Protein AF-A0A6B0XUT3-F1 (afdb_monomer_lite)

pLDDT: mean 74.49, std 22.52, range [33.88, 97.94]

Structure (mmCIF, N/CA/C/O backbone):
data_AF-A0A6B0XUT3-F1
#
_entry.id   AF-A0A6B0XUT3-F1
#
loop_
_atom_site.group_PDB
_atom_site.id
_atom_site.type_symbol
_atom_site.label_atom_id
_atom_site.label_alt_id
_atom_site.label_comp_id
_atom_site.label_asym_id
_atom_site.label_entity_id
_atom_site.label_seq_id
_atom_site.pdbx_PDB_ins_code
_atom_site.Cartn_x
_atom_site.Cartn_y
_atom_site.Cartn_z
_atom_site.occupancy
_atom_site.B_iso_or_equiv
_atom_site.auth_seq_id
_atom_site.auth_comp_id
_atom_site.auth_asym_id
_atom_site.auth_atom_id
_atom_site.pdbx_PDB_model_num
ATOM 1 N N . MET A 1 1 ? -69.718 25.794 -16.108 1.00 37.94 1 MET A N 1
ATOM 2 C CA . MET A 1 1 ? -69.253 26.736 -17.150 1.00 37.94 1 MET A CA 1
ATOM 3 C C . MET A 1 1 ? -67.733 26.844 -17.099 1.00 37.94 1 MET A C 1
ATOM 5 O O . MET A 1 1 ? -67.198 26.762 -16.007 1.00 37.94 1 MET A O 1
ATOM 9 N N . LYS A 1 2 ? -67.112 26.968 -18.287 1.00 41.25 2 LYS A N 1
ATOM 10 C CA . LYS A 1 2 ? -65.821 27.605 -18.663 1.00 41.25 2 LYS A CA 1
ATOM 11 C C . LYS A 1 2 ? -64.932 28.139 -17.513 1.00 41.25 2 LYS A C 1
ATOM 13 O O . LYS A 1 2 ? -65.447 28.839 -16.659 1.00 41.25 2 LYS A O 1
ATOM 18 N N . GLY A 1 3 ? -63.606 27.990 -17.502 1.00 37.78 3 GLY A N 1
ATOM 19 C CA . GLY A 1 3 ? -62.654 27.507 -18.506 1.00 37.78 3 GLY A CA 1
ATOM 20 C C . GLY A 1 3 ? -61.214 27.958 -18.172 1.00 37.78 3 GLY A C 1
ATOM 21 O O . GLY A 1 3 ? -61.049 28.704 -17.219 1.00 37.78 3 GLY A O 1
ATOM 22 N N . ILE A 1 4 ? -60.250 27.516 -19.006 1.00 38.41 4 ILE A N 1
ATOM 23 C CA . ILE A 1 4 ? -58.997 28.193 -19.448 1.00 38.41 4 ILE A CA 1
ATOM 24 C C . ILE A 1 4 ? -58.000 28.588 -18.326 1.00 38.41 4 ILE A C 1
ATOM 26 O O . ILE A 1 4 ? -58.363 29.300 -17.410 1.00 38.41 4 ILE A O 1
ATOM 30 N N . GLY A 1 5 ? -56.703 28.270 -18.304 1.00 36.00 5 GLY A N 1
ATOM 31 C CA . GLY A 1 5 ? -55.726 27.806 -19.291 1.00 36.00 5 GLY A CA 1
ATOM 32 C C . GLY A 1 5 ? -54.343 28.407 -18.939 1.00 36.00 5 GLY A C 1
ATOM 33 O O . GLY A 1 5 ? -54.290 29.435 -18.275 1.00 36.00 5 GLY A O 1
ATOM 34 N N . ALA A 1 6 ? -53.270 27.779 -19.445 1.00 38.41 6 ALA A N 1
ATOM 35 C CA . ALA A 1 6 ? -51.876 28.261 -19.560 1.00 38.41 6 ALA A CA 1
ATOM 36 C C . ALA A 1 6 ? -51.034 28.353 -18.258 1.00 38.41 6 ALA A C 1
ATOM 38 O O . ALA A 1 6 ? -51.342 29.094 -17.339 1.00 38.41 6 ALA A O 1
ATOM 39 N N . ALA A 1 7 ? -50.037 27.479 -18.070 1.00 43.34 7 ALA A N 1
ATOM 40 C CA . ALA A 1 7 ? -48.678 27.493 -18.647 1.00 43.34 7 ALA A CA 1
ATOM 41 C C . ALA A 1 7 ? -47.681 28.270 -17.765 1.00 43.34 7 ALA A C 1
ATOM 43 O O . ALA A 1 7 ? -47.839 29.461 -17.532 1.00 43.34 7 ALA A O 1
ATOM 44 N N . GLY A 1 8 ? -46.625 27.594 -17.310 1.00 34.53 8 GLY A N 1
ATOM 45 C CA . GLY A 1 8 ? -45.533 28.222 -16.569 1.00 34.53 8 GLY A CA 1
ATOM 46 C C . GLY A 1 8 ? -44.406 27.230 -16.314 1.00 34.53 8 GLY A C 1
ATOM 47 O O . GLY A 1 8 ? -44.582 26.258 -15.588 1.00 34.53 8 GLY A O 1
ATOM 48 N N . MET A 1 9 ? -43.283 27.453 -16.990 1.00 35.41 9 MET A N 1
ATOM 49 C CA . MET A 1 9 ? -42.099 26.602 -17.045 1.00 35.41 9 MET A CA 1
ATOM 50 C C . MET A 1 9 ? -41.482 26.255 -15.687 1.00 35.41 9 MET A C 1
ATOM 52 O O . MET A 1 9 ? -41.450 27.044 -14.747 1.00 35.41 9 MET A O 1
ATOM 56 N N . ARG A 1 10 ? -40.883 25.063 -15.680 1.00 39.97 10 ARG A N 1
ATOM 57 C CA . ARG A 1 10 ? -39.929 24.563 -14.694 1.00 39.97 10 ARG A CA 1
ATOM 58 C C . ARG A 1 10 ? -38.679 25.447 -14.590 1.00 39.97 10 ARG A C 1
ATOM 60 O O . ARG A 1 10 ? -38.077 25.793 -15.601 1.00 39.97 10 ARG A O 1
ATOM 67 N N . ALA A 1 11 ? -38.232 25.635 -13.356 1.00 37.81 11 ALA A N 1
ATOM 68 C CA . ALA A 1 11 ? -36.857 25.888 -12.929 1.00 37.81 11 ALA A CA 1
ATOM 69 C C . ALA A 1 11 ? -36.727 25.247 -11.530 1.00 37.81 11 ALA A C 1
ATOM 71 O O . ALA A 1 11 ? -37.711 25.224 -10.801 1.00 37.81 11 ALA A O 1
ATOM 72 N N . LEU A 1 12 ? -35.621 24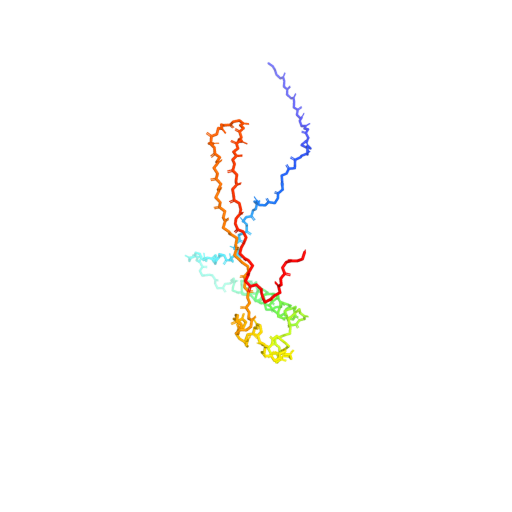.720 -11.016 1.00 40.16 12 LEU A N 1
ATOM 73 C CA . LEU A 1 12 ? -34.327 24.254 -11.510 1.00 40.16 12 LEU A CA 1
ATOM 74 C C . LEU A 1 12 ? -33.643 23.714 -10.231 1.00 40.16 12 LEU A C 1
ATOM 76 O O . LEU A 1 12 ? -33.371 24.521 -9.349 1.00 40.16 12 LEU A O 1
ATOM 80 N N . HIS A 1 13 ? -33.390 22.410 -10.075 1.00 33.88 13 HIS A N 1
ATOM 81 C CA . HIS A 1 13 ? -32.379 21.885 -9.127 1.00 33.88 13 HIS A CA 1
ATOM 82 C C . HIS A 1 13 ? -32.231 20.370 -9.331 1.00 33.88 13 HIS A C 1
ATOM 84 O O . HIS A 1 13 ? -33.177 19.619 -9.140 1.00 33.88 13 HIS A O 1
ATOM 90 N N . ALA A 1 14 ? -31.158 19.940 -9.992 1.00 40.59 14 ALA A N 1
ATOM 91 C CA . ALA A 1 14 ? -29.914 19.490 -9.359 1.00 40.59 14 ALA A CA 1
ATOM 92 C C . ALA A 1 14 ? -29.983 18.000 -8.980 1.00 40.59 14 ALA A C 1
ATOM 94 O O . ALA A 1 14 ? -30.493 17.631 -7.929 1.00 40.59 14 ALA A O 1
ATOM 95 N N . ALA A 1 15 ? -29.439 17.149 -9.849 1.00 35.62 15 ALA A N 1
ATOM 96 C CA . ALA A 1 15 ? -29.041 15.790 -9.506 1.00 35.62 15 ALA A CA 1
ATOM 97 C C . ALA A 1 15 ? -27.781 15.456 -10.312 1.00 35.62 15 ALA A C 1
ATOM 99 O O . ALA A 1 15 ? -27.741 15.668 -11.523 1.00 35.62 15 ALA A O 1
ATOM 100 N N . GLY A 1 16 ? -26.738 15.053 -9.587 1.00 33.97 16 GLY A N 1
ATOM 101 C CA . GLY A 1 16 ? -25.392 14.796 -10.079 1.00 33.97 16 GLY A CA 1
ATOM 102 C C . GLY A 1 16 ? -25.249 13.501 -10.892 1.00 33.97 16 GLY A C 1
ATOM 103 O O . GLY A 1 16 ? -26.225 12.995 -11.446 1.00 33.97 16 GLY A O 1
ATOM 104 N N . PRO A 1 17 ? -24.007 13.003 -11.021 1.00 47.09 17 PRO A N 1
ATOM 105 C CA . PRO A 1 17 ? -23.614 12.035 -12.033 1.00 47.09 17 PRO A CA 1
ATOM 106 C C . PRO A 1 17 ? -24.205 10.662 -11.705 1.00 47.09 17 PRO A C 1
ATOM 108 O O . PRO A 1 17 ? -24.514 10.384 -10.554 1.00 47.09 17 PRO A O 1
ATOM 111 N N . VAL A 1 18 ? -24.277 9.780 -12.703 1.00 39.28 18 VAL A N 1
ATOM 112 C CA . VAL A 1 18 ? -24.853 8.420 -12.632 1.00 39.28 18 VAL A CA 1
ATOM 113 C C . VAL A 1 18 ? -26.358 8.364 -12.929 1.00 39.28 18 VAL A C 1
ATOM 115 O O . VAL A 1 18 ? -27.163 7.977 -12.096 1.00 39.28 18 VAL A O 1
ATOM 118 N N . ALA A 1 19 ? -26.735 8.699 -14.165 1.00 34.97 19 ALA A N 1
ATOM 119 C CA . ALA A 1 19 ? -27.817 8.024 -14.892 1.00 34.97 19 ALA A CA 1
ATOM 120 C C . ALA A 1 19 ? -27.919 8.598 -16.309 1.00 34.97 19 ALA A C 1
ATOM 122 O O . ALA A 1 19 ? -28.639 9.564 -16.524 1.00 34.97 19 ALA A O 1
ATOM 123 N N . LEU A 1 20 ? -27.220 8.004 -17.278 1.00 34.41 20 LEU A N 1
ATOM 124 C CA . LEU A 1 20 ? -27.903 7.442 -18.446 1.00 34.41 20 LEU A CA 1
ATOM 125 C C . LEU A 1 20 ? -26.920 6.616 -19.278 1.00 34.41 20 LEU A C 1
ATOM 127 O O . LEU A 1 20 ? -26.188 7.105 -20.133 1.00 34.41 20 LEU A O 1
ATOM 131 N N . LEU A 1 21 ? -26.949 5.319 -19.003 1.00 45.34 21 LEU A N 1
ATOM 132 C CA . LEU A 1 21 ? -26.718 4.274 -19.982 1.00 45.34 21 LEU A CA 1
ATOM 133 C C . LEU A 1 21 ? -27.593 4.572 -21.222 1.00 45.34 21 LEU A C 1
ATOM 135 O O . LEU A 1 21 ? -28.781 4.270 -21.219 1.00 45.34 21 LEU A O 1
ATOM 139 N N . MET A 1 22 ? -27.032 5.213 -22.248 1.00 39.62 22 MET A N 1
ATOM 140 C CA . MET A 1 22 ? -27.625 5.318 -23.588 1.00 39.62 22 MET A CA 1
ATOM 141 C C . MET A 1 22 ? -26.557 4.893 -24.587 1.00 39.62 22 MET A C 1
ATOM 143 O O . MET A 1 22 ? -25.638 5.634 -24.906 1.00 39.62 22 MET A O 1
ATOM 147 N N . LEU A 1 23 ? -26.490 3.599 -24.842 1.00 40.19 23 LEU A N 1
ATOM 148 C CA . LEU A 1 23 ? -27.212 2.924 -25.916 1.00 40.19 23 LEU A CA 1
ATOM 149 C C . LEU A 1 23 ? -26.225 2.744 -27.062 1.00 40.19 23 LEU A C 1
ATOM 151 O O . LEU A 1 23 ? -25.920 3.655 -27.825 1.00 40.19 23 LEU A O 1
ATOM 155 N N . VAL A 1 24 ? -25.713 1.520 -27.116 1.00 44.38 24 VAL A N 1
ATOM 156 C CA . VAL A 1 24 ? -25.151 0.889 -28.298 1.00 44.38 24 VAL A CA 1
ATOM 157 C C . VAL A 1 24 ? -26.139 1.119 -29.439 1.00 44.38 24 VAL A C 1
ATOM 159 O O . VAL A 1 24 ? -27.087 0.358 -29.603 1.00 44.38 24 VAL A O 1
ATOM 162 N N . LEU A 1 25 ? -25.965 2.189 -30.212 1.00 45.09 25 LEU A N 1
ATOM 163 C CA . LEU A 1 25 ? -26.669 2.323 -31.476 1.00 45.09 25 LEU A CA 1
ATOM 164 C C . LEU A 1 25 ? -25.826 1.616 -32.532 1.00 45.09 25 LEU A C 1
ATOM 166 O O . LEU A 1 25 ? -25.241 2.220 -33.426 1.00 45.09 25 LEU A O 1
ATOM 170 N N . SER A 1 26 ? -25.769 0.289 -32.397 1.00 46.44 26 SER A N 1
ATOM 171 C CA . SER A 1 26 ? -25.720 -0.559 -33.578 1.00 46.44 26 SER A CA 1
ATOM 172 C C . SER A 1 26 ? -26.817 -0.052 -34.515 1.00 46.44 26 SER A C 1
ATOM 174 O O . SER A 1 26 ? -27.962 0.063 -34.064 1.00 46.44 26 SER A O 1
ATOM 176 N N . PRO A 1 27 ? -26.534 0.266 -35.788 1.00 47.50 27 PRO A N 1
ATOM 177 C CA . PRO A 1 27 ? -27.610 0.406 -36.741 1.00 47.50 27 PRO A CA 1
ATOM 178 C C . PRO A 1 27 ? -28.238 -0.981 -36.852 1.00 47.50 27 PRO A C 1
ATOM 180 O O . PRO A 1 27 ? -27.678 -1.903 -37.443 1.00 47.50 27 PRO A O 1
ATOM 183 N N . LEU A 1 28 ? -29.376 -1.132 -36.176 1.00 46.22 28 LEU A N 1
ATOM 184 C CA . LEU A 1 28 ? -30.346 -2.182 -36.399 1.00 46.22 28 LEU A CA 1
ATOM 185 C C . LEU A 1 28 ? -30.497 -2.290 -37.918 1.00 46.22 28 LEU A C 1
ATOM 187 O O . LEU A 1 28 ? -30.978 -1.354 -38.559 1.00 46.22 28 LEU A O 1
ATOM 191 N N . ALA A 1 29 ? -29.995 -3.381 -38.494 1.00 49.69 29 ALA A N 1
ATOM 192 C CA . ALA A 1 29 ? -30.166 -3.666 -39.904 1.00 49.69 29 ALA A CA 1
ATOM 193 C C . ALA A 1 29 ? -31.672 -3.741 -40.158 1.00 49.69 29 ALA A C 1
ATOM 195 O O . ALA A 1 29 ? -32.337 -4.705 -39.779 1.00 49.69 29 ALA A O 1
ATOM 196 N N . VAL A 1 30 ? -32.219 -2.676 -40.737 1.00 44.97 30 VAL A N 1
ATOM 197 C CA . VAL A 1 30 ? -33.585 -2.649 -41.239 1.00 44.97 30 VAL A CA 1
ATOM 198 C C . VAL A 1 30 ? -33.629 -3.692 -42.350 1.00 44.97 30 VAL A C 1
ATOM 200 O O . VAL A 1 30 ? -33.120 -3.458 -43.442 1.00 44.97 30 VAL A O 1
ATOM 203 N N . LEU A 1 31 ? -34.165 -4.875 -42.050 1.00 50.72 31 LEU A N 1
ATOM 204 C CA . LEU A 1 31 ? -34.476 -5.882 -43.059 1.00 50.72 31 LEU A CA 1
ATOM 205 C C . LEU A 1 31 ? -35.591 -5.310 -43.946 1.00 50.72 31 LEU A C 1
ATOM 207 O O . LEU A 1 31 ? -36.694 -5.086 -43.436 1.00 50.72 31 LEU A O 1
ATOM 211 N N . PRO A 1 32 ? -35.363 -5.058 -45.249 1.00 48.78 32 PRO A N 1
ATOM 212 C CA . PRO A 1 32 ? -36.456 -4.691 -46.122 1.00 48.78 32 PRO A CA 1
ATOM 213 C C . PRO A 1 32 ? -37.296 -5.944 -46.381 1.00 48.78 32 PRO A C 1
ATOM 215 O O . PRO A 1 32 ? -36.810 -6.973 -46.849 1.00 48.78 32 PRO A O 1
ATOM 218 N N . SER A 1 33 ? -38.574 -5.840 -46.026 1.00 52.88 33 SER A N 1
ATOM 219 C CA . SER A 1 33 ? -39.620 -6.801 -46.353 1.00 52.88 33 SER A CA 1
ATOM 220 C C . SER A 1 33 ? -39.641 -7.082 -47.863 1.00 52.88 33 SER A C 1
ATOM 222 O O . SER A 1 33 ? -39.617 -6.155 -48.675 1.00 52.88 33 SER A O 1
ATOM 224 N N . LEU A 1 34 ? -39.689 -8.362 -48.240 1.00 56.66 34 LEU A N 1
ATOM 225 C CA . LEU A 1 34 ? -39.834 -8.822 -49.622 1.00 56.66 34 LEU A CA 1
ATOM 226 C C . LEU A 1 34 ? -41.243 -8.493 -50.137 1.00 56.66 34 LEU A C 1
ATOM 228 O O . LEU A 1 34 ? -42.161 -9.298 -50.012 1.00 56.66 34 LEU A O 1
ATOM 232 N N . ALA A 1 35 ? -41.416 -7.326 -50.751 1.00 45.50 35 ALA A N 1
ATOM 233 C CA . ALA A 1 35 ? -42.561 -7.058 -51.613 1.00 45.50 35 ALA A CA 1
ATOM 234 C C . ALA A 1 35 ? -42.182 -6.056 -52.712 1.00 45.50 35 ALA A C 1
ATOM 236 O O . ALA A 1 35 ? -41.925 -4.888 -52.442 1.00 45.50 35 ALA A O 1
ATOM 237 N N . GLY A 1 36 ? -42.189 -6.528 -53.963 1.00 44.09 36 GLY A N 1
ATOM 238 C CA . GLY A 1 36 ? -42.200 -5.680 -55.157 1.00 44.09 36 GLY A CA 1
ATOM 239 C C . GLY A 1 36 ? -40.836 -5.429 -55.801 1.00 44.09 36 GLY A C 1
ATOM 240 O O . GLY A 1 36 ? -40.287 -4.336 -55.706 1.00 44.09 36 GLY A O 1
ATOM 241 N N . PHE A 1 37 ? -40.315 -6.410 -56.544 1.00 48.50 37 PHE A N 1
ATOM 242 C CA . PHE A 1 37 ? -39.267 -6.157 -57.536 1.00 48.50 37 PHE A CA 1
ATOM 243 C C . PHE A 1 37 ? -39.888 -5.427 -58.737 1.00 48.50 37 PHE A C 1
ATOM 245 O O . PHE A 1 37 ? -40.599 -6.028 -59.541 1.00 48.50 37 PHE A O 1
ATOM 252 N N . SER A 1 38 ? -39.640 -4.120 -58.828 1.00 53.25 38 SER A N 1
ATOM 253 C CA . SER A 1 38 ? -39.953 -3.282 -59.988 1.00 53.25 38 SER A CA 1
ATOM 254 C C . SER A 1 38 ? -38.633 -2.868 -60.659 1.00 53.25 38 SER A C 1
ATOM 256 O O . SER A 1 38 ? -37.793 -2.266 -59.984 1.00 53.25 38 SER A O 1
ATOM 258 N N . PRO A 1 39 ? -38.391 -3.159 -61.955 1.00 54.25 39 PRO A N 1
ATOM 259 C CA . PRO A 1 39 ? -37.083 -2.934 -62.582 1.00 54.25 39 PRO A CA 1
ATOM 260 C C . PRO A 1 39 ? -36.793 -1.463 -62.936 1.00 54.25 39 PRO A C 1
ATOM 262 O O . PRO A 1 39 ? -35.727 -1.167 -63.466 1.00 54.25 39 PRO A O 1
ATOM 265 N N . ALA A 1 40 ? -37.692 -0.525 -62.621 1.00 49.84 40 ALA A N 1
ATOM 266 C CA . ALA A 1 40 ? -37.508 0.905 -62.901 1.00 49.84 40 ALA A CA 1
ATOM 267 C C . ALA A 1 40 ? -37.042 1.743 -61.688 1.00 49.84 40 ALA A C 1
ATOM 269 O O . ALA A 1 40 ? -36.876 2.951 -61.817 1.00 49.84 40 ALA A O 1
ATOM 270 N N . GLY A 1 41 ? -36.812 1.130 -60.517 1.00 50.00 41 GLY A N 1
ATOM 271 C CA . GLY A 1 41 ? -36.383 1.829 -59.289 1.00 50.00 41 GLY A CA 1
ATOM 272 C C . GLY A 1 41 ? -34.917 1.619 -58.880 1.00 50.00 41 GLY A C 1
ATOM 273 O O . GLY A 1 41 ? -34.495 2.105 -57.834 1.00 50.00 41 GLY A O 1
ATOM 274 N N . GLY A 1 42 ? -34.140 0.869 -59.670 1.00 52.31 42 GLY A N 1
ATOM 275 C CA . GLY A 1 42 ? -32.827 0.359 -59.254 1.00 52.31 42 GLY A CA 1
ATOM 276 C C . GLY A 1 42 ? -31.717 1.406 -59.160 1.00 52.31 42 GLY A C 1
ATOM 277 O O . GLY A 1 42 ? -30.829 1.260 -58.332 1.00 52.31 42 GLY A O 1
ATOM 278 N N . LEU A 1 43 ? -31.770 2.470 -59.963 1.00 55.66 43 LEU A N 1
ATOM 279 C CA . LEU A 1 43 ? -30.720 3.494 -59.982 1.00 55.66 43 LEU A CA 1
ATOM 280 C C . LEU A 1 43 ? -30.766 4.380 -58.733 1.00 55.66 43 LEU A C 1
ATOM 282 O O . LEU A 1 43 ? -29.765 4.464 -58.037 1.00 55.66 43 LEU A O 1
ATOM 286 N N . ALA A 1 44 ? -31.934 4.920 -58.374 1.00 58.28 44 ALA A N 1
ATOM 287 C CA . ALA A 1 44 ? -32.072 5.794 -57.204 1.00 58.28 44 ALA A CA 1
ATOM 288 C C . ALA A 1 44 ? -31.826 5.059 -55.869 1.00 58.28 44 ALA A C 1
ATOM 290 O O . ALA A 1 44 ? -31.225 5.609 -54.950 1.00 58.28 44 ALA A O 1
ATOM 291 N N . ALA A 1 45 ? -32.250 3.792 -55.761 1.00 58.69 45 ALA A N 1
ATOM 292 C CA . ALA A 1 45 ? -32.003 2.982 -54.566 1.00 58.69 45 ALA A CA 1
ATOM 293 C C . ALA A 1 45 ? -30.526 2.566 -54.432 1.00 58.69 45 ALA A C 1
ATOM 295 O O . ALA A 1 45 ? -29.998 2.528 -53.321 1.00 58.69 45 ALA A O 1
ATOM 296 N N . GLN A 1 46 ? -29.847 2.278 -55.550 1.00 61.44 46 GLN A N 1
ATOM 297 C CA . GLN A 1 46 ? -28.414 1.980 -55.533 1.00 61.44 46 GLN A CA 1
ATOM 298 C C . GLN A 1 46 ? -27.550 3.226 -55.342 1.00 61.44 46 GLN A C 1
ATOM 300 O O . GLN A 1 46 ? -26.482 3.124 -54.749 1.00 61.44 46 GLN A O 1
ATOM 305 N N . GLU A 1 47 ? -28.001 4.387 -55.801 1.00 70.12 47 GLU A N 1
ATOM 306 C CA . GLU A 1 47 ? -27.325 5.670 -55.611 1.00 70.12 47 GLU A CA 1
ATOM 307 C C . GLU A 1 47 ? -27.324 6.078 -54.134 1.00 70.12 47 GLU A C 1
ATOM 309 O O . GLU A 1 47 ? -26.255 6.303 -53.575 1.00 70.12 47 GLU A O 1
ATOM 314 N N . GLY A 1 48 ? -28.466 5.979 -53.441 1.00 69.56 48 GLY A N 1
ATOM 315 C CA . GLY A 1 48 ? -28.518 6.209 -51.990 1.00 69.56 48 GLY A CA 1
ATOM 316 C C . GLY A 1 48 ? -27.664 5.224 -51.176 1.00 69.56 48 GLY A C 1
ATOM 317 O O . GLY A 1 48 ? -27.076 5.593 -50.161 1.00 69.56 48 GLY A O 1
ATOM 318 N N . GLN A 1 49 ? -27.533 3.971 -51.628 1.00 72.31 49 GLN A N 1
ATOM 319 C CA . GLN A 1 49 ? -26.626 2.994 -51.007 1.00 72.31 49 GLN A CA 1
ATOM 320 C C . GLN A 1 49 ? -25.144 3.281 -51.298 1.00 72.31 49 GLN A C 1
ATOM 322 O O . GLN A 1 49 ? -24.296 2.982 -50.455 1.00 72.31 49 GLN A O 1
ATOM 327 N N . ARG A 1 50 ? -24.814 3.854 -52.463 1.00 75.00 50 ARG A N 1
ATOM 328 C CA . ARG A 1 50 ? -23.448 4.279 -52.810 1.00 75.00 50 ARG A CA 1
ATOM 329 C C . ARG A 1 50 ? -23.029 5.493 -51.998 1.00 75.00 50 ARG A C 1
ATOM 331 O O . ARG A 1 50 ? -21.979 5.443 -51.373 1.00 75.00 50 ARG A O 1
ATOM 338 N N . GLU A 1 51 ? -23.883 6.505 -51.904 1.00 81.38 51 GLU A N 1
ATOM 339 C CA . GLU A 1 51 ? -23.641 7.684 -51.068 1.00 81.38 51 GLU A CA 1
ATOM 340 C C . GLU A 1 51 ? -23.501 7.306 -49.587 1.00 81.38 51 GLU A C 1
ATOM 342 O O . GLU A 1 51 ? -22.581 7.757 -48.903 1.00 81.38 51 GLU A O 1
ATOM 347 N N . ALA A 1 52 ? -24.355 6.409 -49.080 1.00 82.62 52 ALA A N 1
ATOM 348 C CA . ALA A 1 52 ? -24.240 5.895 -47.714 1.00 82.62 52 ALA A CA 1
ATOM 349 C C . ALA A 1 52 ? -22.921 5.135 -47.478 1.00 82.62 52 ALA A C 1
ATOM 351 O O . ALA A 1 52 ? -22.339 5.209 -46.395 1.00 82.62 52 ALA A O 1
ATOM 352 N N . ARG A 1 53 ? -22.422 4.414 -48.487 1.00 86.12 53 ARG A N 1
ATOM 353 C CA . ARG A 1 53 ? -21.141 3.708 -48.408 1.00 86.12 53 ARG A CA 1
ATOM 354 C C . ARG A 1 53 ? -19.955 4.668 -48.460 1.00 86.12 53 ARG A C 1
ATOM 356 O O . ARG A 1 53 ? -19.046 4.532 -47.652 1.00 86.12 53 ARG A O 1
ATOM 363 N N . GLU A 1 54 ? -19.977 5.643 -49.359 1.00 89.69 54 GLU A N 1
ATOM 364 C CA . GLU A 1 54 ? -18.923 6.654 -49.495 1.00 89.69 54 GLU A CA 1
ATOM 365 C C . GLU A 1 54 ? -18.822 7.531 -48.243 1.00 89.69 54 GLU A C 1
ATOM 367 O O . GLU A 1 54 ? -17.728 7.789 -47.744 1.00 89.69 54 GLU A O 1
ATOM 372 N N . THR A 1 55 ? -19.961 7.928 -47.674 1.00 87.38 55 THR A N 1
ATOM 373 C CA . THR A 1 55 ? -19.999 8.671 -46.407 1.00 87.38 55 THR A CA 1
ATOM 374 C C . THR A 1 55 ? -19.504 7.831 -45.229 1.00 87.38 55 THR A C 1
ATOM 376 O O . THR A 1 55 ? -18.770 8.350 -44.387 1.00 87.38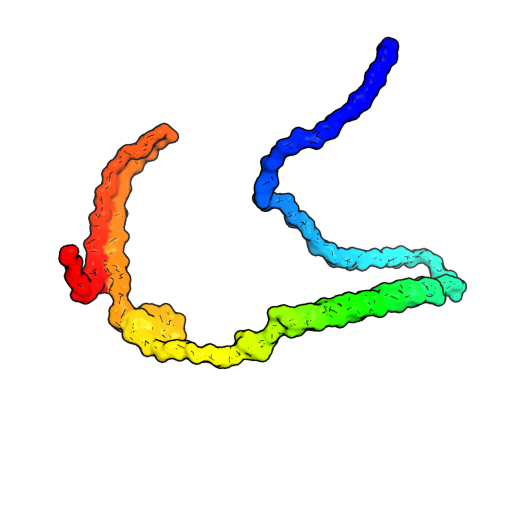 55 THR A O 1
ATOM 379 N N . ALA A 1 56 ? -19.826 6.534 -45.179 1.00 89.62 56 ALA A N 1
ATOM 380 C CA . ALA A 1 56 ? -19.294 5.620 -44.168 1.00 89.62 56 ALA A CA 1
ATOM 381 C C . ALA A 1 56 ? -17.775 5.406 -44.310 1.00 89.62 56 ALA A C 1
ATOM 383 O O . ALA A 1 56 ? -17.060 5.424 -43.309 1.00 89.62 56 ALA A O 1
ATOM 384 N N . GLU A 1 57 ? -17.268 5.253 -45.535 1.00 94.38 57 GLU A N 1
ATOM 385 C CA . GLU A 1 57 ? -15.834 5.116 -45.817 1.00 94.38 57 GLU A CA 1
ATOM 386 C C . GLU A 1 57 ? -15.069 6.410 -45.481 1.00 94.38 57 GLU A C 1
ATOM 388 O O . GLU A 1 57 ? -14.004 6.355 -44.864 1.00 94.38 57 GLU A O 1
ATOM 393 N N . ALA A 1 58 ? -15.638 7.582 -45.785 1.00 91.62 58 ALA A N 1
ATOM 394 C CA . ALA A 1 58 ? -15.072 8.879 -45.414 1.00 91.62 58 ALA A CA 1
ATOM 395 C C . ALA A 1 58 ? -15.056 9.099 -43.891 1.00 91.62 58 ALA A C 1
ATOM 397 O O . ALA A 1 58 ? -14.064 9.587 -43.343 1.00 91.62 58 ALA A O 1
ATOM 398 N N . ALA A 1 59 ? -16.126 8.706 -43.192 1.00 92.06 59 ALA A N 1
ATOM 399 C CA . ALA A 1 59 ? -16.188 8.762 -41.734 1.00 92.06 59 ALA A CA 1
ATOM 400 C C . ALA A 1 59 ? -15.171 7.810 -41.080 1.00 92.06 59 ALA A C 1
ATOM 402 O O . ALA A 1 59 ? -14.524 8.183 -40.100 1.00 92.06 59 ALA A O 1
ATOM 403 N N . GLU A 1 60 ? -14.980 6.611 -41.635 1.00 92.75 60 GLU A N 1
ATOM 404 C CA . GLU A 1 60 ? -13.991 5.644 -41.149 1.00 92.75 60 GLU A CA 1
ATOM 405 C C . GLU A 1 60 ? -12.551 6.104 -41.414 1.00 92.75 60 GLU A C 1
ATOM 407 O O . GLU A 1 60 ? -11.684 5.949 -40.551 1.00 92.75 60 GLU A O 1
ATOM 412 N N . LEU A 1 61 ? -12.282 6.732 -42.562 1.00 90.94 61 LEU A N 1
ATOM 413 C CA . LEU A 1 61 ? -10.980 7.336 -42.844 1.00 90.94 61 LEU A CA 1
ATOM 414 C C . LEU A 1 61 ? -10.680 8.477 -41.864 1.00 90.94 61 LEU A C 1
ATOM 416 O O . LEU A 1 61 ? -9.616 8.489 -41.247 1.00 90.94 61 LEU A O 1
ATOM 420 N N . ALA A 1 62 ? -11.646 9.375 -41.639 1.00 90.81 62 ALA A N 1
ATOM 421 C CA . ALA A 1 62 ? -11.521 10.452 -40.660 1.00 90.81 62 ALA A CA 1
ATOM 422 C C . ALA A 1 62 ? -11.306 9.911 -39.234 1.00 90.81 62 ALA A C 1
ATOM 424 O O . ALA A 1 62 ? -10.475 10.432 -38.484 1.00 90.81 62 ALA A O 1
ATOM 425 N N . ARG A 1 63 ? -11.998 8.823 -38.867 1.00 89.19 63 ARG A N 1
ATOM 426 C CA . ARG A 1 63 ? -11.793 8.110 -37.599 1.00 89.19 63 ARG A CA 1
ATOM 427 C C . ARG A 1 63 ? -10.376 7.540 -37.511 1.00 89.19 63 ARG A C 1
ATOM 429 O O . ARG A 1 63 ? -9.688 7.813 -36.530 1.00 89.19 63 ARG A O 1
ATOM 436 N N . ARG A 1 64 ? -9.896 6.807 -38.518 1.00 87.38 64 ARG A N 1
ATOM 437 C CA . ARG A 1 64 ? -8.524 6.264 -38.554 1.00 87.38 64 ARG A CA 1
ATOM 438 C C . ARG A 1 64 ? -7.456 7.350 -38.460 1.00 87.38 64 ARG A C 1
ATOM 440 O O . ARG A 1 64 ? -6.488 7.178 -37.720 1.00 87.38 64 ARG A O 1
ATOM 447 N N . AS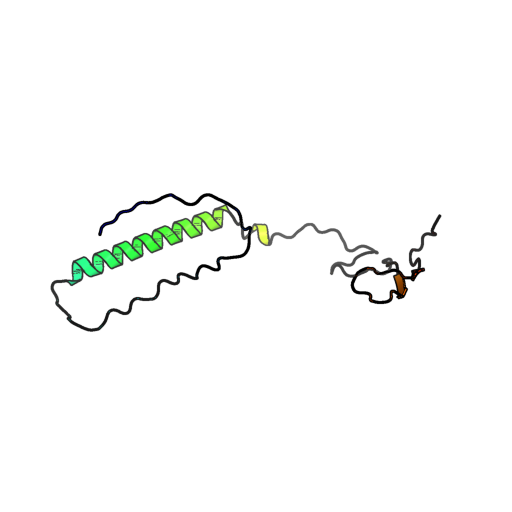P A 1 65 ? -7.644 8.463 -39.156 1.00 90.75 65 ASP A N 1
ATOM 448 C CA . ASP A 1 65 ? -6.719 9.596 -39.118 1.00 90.75 65 ASP A CA 1
ATOM 449 C C . ASP A 1 65 ? -6.710 10.274 -37.745 1.00 90.75 65 ASP A C 1
ATOM 451 O O . ASP A 1 65 ? -5.647 10.640 -37.238 1.00 90.75 65 ASP A O 1
ATOM 455 N N . SER A 1 66 ? -7.872 10.386 -37.092 1.00 89.62 66 SER A N 1
ATOM 456 C CA . SER A 1 66 ? -7.952 10.880 -35.714 1.00 89.62 66 SER A CA 1
ATOM 457 C C . SER A 1 66 ? -7.255 9.946 -34.719 1.00 89.62 66 SER A C 1
ATOM 459 O O . SER A 1 66 ? -6.511 10.419 -33.863 1.00 89.62 66 SER A O 1
ATOM 461 N N . LEU A 1 67 ? -7.412 8.626 -34.873 1.00 87.56 67 LEU A N 1
ATOM 462 C CA . LEU A 1 67 ? -6.769 7.633 -34.011 1.00 87.56 67 LEU A CA 1
ATOM 463 C C . LEU A 1 67 ? -5.245 7.691 -34.131 1.00 87.56 67 LEU A C 1
ATOM 465 O O . LEU A 1 67 ? -4.560 7.722 -33.114 1.00 87.56 67 LEU A O 1
ATOM 469 N N . ARG A 1 68 ? -4.718 7.794 -35.357 1.00 84.56 68 ARG A N 1
ATOM 470 C CA . ARG A 1 68 ? -3.275 7.948 -35.605 1.00 84.56 68 ARG A CA 1
ATOM 471 C C . ARG A 1 68 ? -2.692 9.235 -35.025 1.00 84.56 68 ARG A C 1
ATOM 473 O O . ARG A 1 68 ? -1.509 9.278 -34.721 1.00 84.56 68 ARG A O 1
ATOM 480 N N . ARG A 1 69 ? -3.500 10.291 -34.902 1.00 83.75 69 ARG A N 1
ATOM 481 C CA . ARG A 1 69 ? -3.070 11.570 -34.322 1.00 83.75 69 ARG A CA 1
ATOM 482 C C . ARG A 1 69 ? -3.001 11.526 -32.794 1.00 83.75 69 ARG A C 1
ATOM 484 O O . ARG A 1 69 ? -2.210 12.256 -32.211 1.00 83.75 69 ARG A O 1
ATOM 491 N N . ILE A 1 70 ? -3.863 10.734 -32.159 1.00 87.88 70 ILE A N 1
ATOM 492 C CA . ILE A 1 70 ? -4.033 10.714 -30.698 1.00 87.88 70 ILE A CA 1
ATOM 493 C C . ILE A 1 70 ? -3.195 9.607 -30.046 1.00 87.88 70 ILE A C 1
ATOM 495 O O . ILE A 1 70 ? -2.778 9.755 -28.901 1.00 87.88 70 ILE A O 1
ATOM 499 N N . PHE A 1 71 ? -2.942 8.509 -30.756 1.00 87.00 71 PHE A N 1
ATOM 500 C CA . PHE A 1 71 ? -2.217 7.355 -30.240 1.00 87.00 71 PHE A CA 1
ATOM 501 C C . PHE A 1 71 ? -1.082 6.973 -31.189 1.00 87.00 71 PHE A C 1
ATOM 503 O O . PHE A 1 71 ? -1.327 6.738 -32.372 1.00 87.00 71 PHE A O 1
ATOM 510 N N . ASP A 1 72 ? 0.137 6.885 -30.652 1.00 88.00 72 ASP A N 1
ATOM 511 C CA . ASP A 1 72 ? 1.304 6.330 -31.336 1.00 88.00 72 ASP A CA 1
ATOM 512 C C . ASP A 1 72 ? 1.506 4.865 -30.903 1.00 88.00 72 ASP A C 1
ATOM 514 O O . ASP A 1 72 ? 1.984 4.613 -29.793 1.00 88.00 72 ASP A O 1
ATOM 518 N N . PRO A 1 73 ? 1.142 3.879 -31.747 1.00 83.81 73 PRO A N 1
ATOM 519 C CA . PRO A 1 73 ? 1.314 2.473 -31.412 1.00 83.81 73 PRO A CA 1
ATOM 520 C C . PRO A 1 73 ? 2.779 2.057 -31.312 1.00 83.81 73 PRO A C 1
ATOM 522 O O . PRO A 1 73 ? 3.057 1.090 -30.618 1.00 83.81 73 PRO A O 1
ATOM 525 N N . ALA A 1 74 ? 3.697 2.732 -32.015 1.00 86.62 74 ALA A N 1
ATOM 526 C CA . ALA A 1 74 ? 5.114 2.386 -31.967 1.00 86.62 74 ALA A CA 1
ATOM 527 C C . ALA A 1 74 ? 5.700 2.796 -30.611 1.00 86.62 74 ALA A C 1
ATOM 529 O O . ALA A 1 74 ? 6.214 1.946 -29.889 1.00 86.62 74 ALA A O 1
ATOM 530 N N . GLY A 1 75 ? 5.484 4.053 -30.207 1.00 88.06 75 GLY A N 1
ATOM 531 C CA . GLY A 1 75 ? 5.893 4.572 -28.900 1.00 88.06 75 GLY A CA 1
ATOM 532 C C . GLY A 1 75 ? 5.295 3.825 -27.702 1.00 88.06 75 GLY A C 1
ATOM 533 O O . GLY A 1 75 ? 5.935 3.729 -26.660 1.00 88.06 75 GLY A O 1
ATOM 534 N N . ALA A 1 76 ? 4.096 3.249 -27.838 1.00 87.69 76 ALA A N 1
ATOM 535 C CA . ALA A 1 76 ? 3.444 2.496 -26.762 1.00 87.69 76 ALA A CA 1
ATOM 536 C C . ALA A 1 76 ? 4.184 1.206 -26.353 1.00 87.69 76 ALA A C 1
ATOM 538 O O . ALA A 1 76 ? 3.949 0.698 -25.256 1.00 87.69 76 ALA A O 1
ATOM 539 N N . PHE A 1 77 ? 5.049 0.677 -27.224 1.00 88.56 77 PHE A N 1
ATOM 540 C CA . PHE A 1 77 ? 5.820 -0.547 -26.983 1.00 88.56 77 PHE A CA 1
ATOM 541 C C . PHE A 1 77 ? 7.337 -0.330 -27.060 1.00 88.56 77 PHE A C 1
ATOM 543 O O . PHE A 1 77 ? 8.085 -1.308 -27.063 1.00 88.56 77 PHE A O 1
ATOM 550 N N . GLU A 1 78 ? 7.801 0.922 -27.120 1.00 91.94 78 GLU A N 1
ATOM 551 C CA . GLU A 1 78 ? 9.227 1.226 -27.006 1.00 91.94 78 GLU A CA 1
ATOM 552 C C . GLU A 1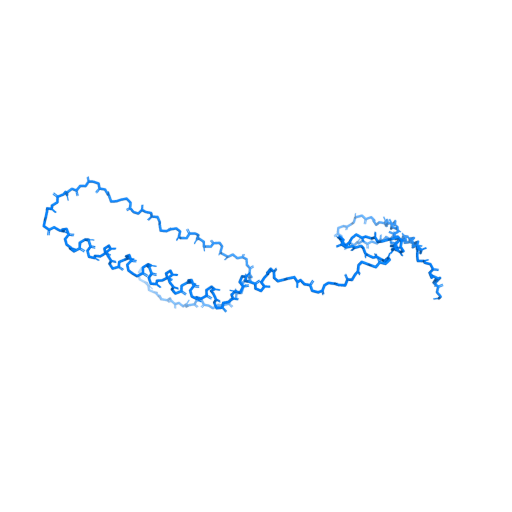 78 ? 9.755 0.743 -25.642 1.00 91.94 78 GLU A C 1
ATOM 554 O O . GLU A 1 78 ? 9.077 0.928 -24.621 1.00 91.94 78 GLU A O 1
ATOM 559 N N . PRO A 1 79 ? 10.941 0.106 -25.590 1.00 89.25 79 PRO A N 1
ATOM 560 C CA . PRO A 1 79 ? 11.538 -0.314 -24.332 1.00 89.25 79 PRO A CA 1
ATOM 561 C C . PRO A 1 79 ? 11.676 0.865 -23.368 1.00 89.25 79 PRO A C 1
ATOM 563 O O . PRO A 1 79 ? 12.261 1.897 -23.697 1.00 89.25 79 PRO A O 1
ATOM 566 N N . LEU A 1 80 ? 11.142 0.697 -22.162 1.00 87.56 80 LEU A N 1
ATOM 567 C CA . LEU A 1 80 ? 11.304 1.672 -21.094 1.00 87.56 80 LEU A CA 1
ATOM 568 C C . LEU A 1 80 ? 12.679 1.486 -20.447 1.00 87.56 80 LEU A C 1
ATOM 570 O O . LEU A 1 80 ? 13.069 0.361 -20.133 1.00 87.56 80 LEU A O 1
ATOM 574 N N . ASP A 1 81 ? 13.385 2.592 -20.215 1.00 90.25 81 ASP A N 1
ATOM 575 C CA . ASP A 1 81 ? 14.583 2.615 -19.375 1.00 90.25 81 ASP A CA 1
ATOM 576 C C . ASP A 1 81 ? 14.148 2.518 -17.907 1.00 90.25 81 ASP A C 1
ATOM 578 O O . ASP A 1 81 ? 13.811 3.512 -17.257 1.00 90.25 81 ASP A O 1
ATOM 582 N N . LEU A 1 82 ? 14.004 1.282 -17.433 1.00 87.06 82 LEU A N 1
ATOM 583 C CA . LEU A 1 82 ? 13.577 0.978 -16.073 1.00 87.06 82 LEU A CA 1
ATOM 584 C C . LEU A 1 82 ? 14.801 0.822 -15.165 1.00 87.06 82 LEU A C 1
ATOM 586 O O . LEU A 1 82 ? 15.813 0.270 -15.598 1.00 87.06 82 LEU A O 1
ATOM 590 N N . PRO A 1 83 ? 14.711 1.255 -13.894 1.00 83.94 83 PRO A N 1
ATOM 591 C CA . PRO A 1 83 ? 15.788 1.041 -12.939 1.00 83.94 83 PRO A CA 1
ATOM 592 C C . PRO A 1 83 ? 16.067 -0.453 -12.759 1.00 83.94 83 PRO A C 1
ATOM 594 O O . PRO A 1 83 ? 15.158 -1.285 -12.835 1.00 83.94 83 PRO A O 1
ATOM 597 N N . GLU A 1 84 ? 17.326 -0.783 -12.470 1.00 88.69 84 GLU A N 1
ATOM 598 C CA . GLU A 1 84 ? 17.687 -2.146 -12.099 1.00 88.69 84 GLU A CA 1
ATOM 599 C C . GLU A 1 84 ? 16.949 -2.577 -10.817 1.00 88.69 84 GLU A C 1
ATOM 601 O O . GLU A 1 84 ? 16.668 -1.746 -9.944 1.00 88.69 84 GLU A O 1
ATOM 606 N N . PRO A 1 85 ? 16.639 -3.877 -10.679 1.00 89.31 85 PRO A N 1
ATOM 607 C CA . PRO A 1 85 ? 16.111 -4.436 -9.442 1.00 89.31 85 PRO A CA 1
ATOM 608 C C . PRO A 1 85 ? 17.002 -4.085 -8.249 1.00 89.31 85 PRO A C 1
ATOM 610 O O . PRO A 1 85 ? 18.220 -4.249 -8.306 1.00 89.31 85 PRO A O 1
ATOM 613 N N . GLY A 1 86 ? 16.393 -3.626 -7.159 1.00 87.81 86 GLY A N 1
ATOM 614 C CA . GLY A 1 86 ? 17.094 -3.264 -5.931 1.00 87.81 86 GLY A CA 1
ATOM 615 C C . GLY A 1 86 ? 16.887 -4.282 -4.810 1.00 87.81 86 GLY A C 1
ATOM 616 O O . GLY A 1 86 ? 16.076 -5.199 -4.906 1.00 87.81 86 GLY A O 1
ATOM 617 N N . GLU A 1 87 ? 17.564 -4.070 -3.683 1.00 90.81 87 GLU A N 1
ATOM 618 C CA . GLU A 1 87 ? 17.434 -4.919 -2.484 1.00 90.81 87 GLU A CA 1
ATOM 619 C C . GLU A 1 87 ? 16.029 -4.883 -1.849 1.00 90.81 87 GLU A C 1
ATOM 621 O O . GLU A 1 87 ? 15.619 -5.823 -1.167 1.00 90.81 87 GLU A O 1
ATOM 626 N N . PHE A 1 88 ? 15.269 -3.813 -2.101 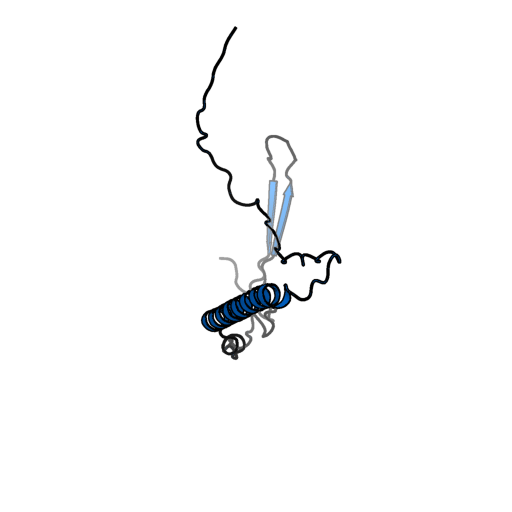1.00 90.06 88 PHE A N 1
ATOM 627 C CA . PHE A 1 88 ? 13.915 -3.620 -1.577 1.00 90.06 88 PHE A CA 1
ATOM 628 C C . PHE A 1 88 ? 12.811 -4.063 -2.550 1.00 90.06 88 PHE A C 1
ATOM 630 O O . PHE A 1 88 ? 11.701 -4.360 -2.106 1.00 90.06 88 PHE A O 1
ATOM 637 N N . ARG A 1 89 ? 13.075 -4.096 -3.864 1.00 90.69 89 ARG A N 1
ATOM 638 C CA . ARG A 1 89 ? 12.110 -4.510 -4.898 1.00 90.69 89 ARG A CA 1
ATOM 639 C C . ARG A 1 89 ? 12.805 -5.169 -6.080 1.00 90.69 89 ARG A C 1
ATOM 641 O O . ARG A 1 89 ? 13.734 -4.592 -6.639 1.00 90.69 89 ARG A O 1
ATOM 648 N N . ASP A 1 90 ? 12.291 -6.320 -6.496 1.00 90.31 90 ASP A N 1
ATOM 649 C CA . ASP A 1 90 ? 12.814 -7.055 -7.646 1.00 90.31 90 ASP A CA 1
ATOM 650 C C . ASP A 1 90 ? 12.286 -6.530 -9.004 1.00 90.31 90 ASP A C 1
ATOM 652 O O . ASP A 1 90 ? 11.457 -5.618 -9.067 1.00 90.31 90 ASP A O 1
ATOM 656 N N . ALA A 1 91 ? 12.747 -7.137 -10.108 1.00 88.19 91 ALA A N 1
ATOM 657 C CA . ALA A 1 91 ? 12.319 -6.804 -11.475 1.00 88.19 91 ALA A CA 1
ATOM 658 C C . ALA A 1 91 ? 10.813 -7.009 -11.717 1.00 88.19 91 ALA A C 1
ATOM 660 O O . ALA A 1 91 ? 10.241 -6.399 -12.618 1.00 88.19 91 ALA A O 1
ATOM 661 N N . ALA A 1 92 ? 10.178 -7.892 -10.942 1.00 89.06 92 ALA A N 1
ATOM 662 C CA . ALA A 1 92 ? 8.751 -8.187 -11.008 1.00 89.06 92 ALA A CA 1
ATOM 663 C C . ALA A 1 92 ? 7.923 -7.266 -10.089 1.00 89.06 92 ALA A C 1
ATOM 665 O O . ALA A 1 92 ? 6.694 -7.348 -10.070 1.00 89.06 92 ALA A O 1
ATOM 666 N N . GLY A 1 93 ? 8.580 -6.380 -9.333 1.00 87.69 93 GLY A N 1
ATOM 667 C CA . GLY A 1 93 ? 7.964 -5.490 -8.358 1.00 87.69 93 GLY A CA 1
ATOM 668 C C . GLY A 1 93 ? 7.631 -6.157 -7.022 1.00 87.69 93 GLY A C 1
ATOM 669 O O . GLY A 1 93 ? 6.979 -5.518 -6.186 1.00 87.69 93 GLY A O 1
ATOM 670 N N . ALA A 1 94 ? 8.062 -7.398 -6.795 1.00 92.12 94 ALA A N 1
ATOM 671 C CA . ALA A 1 94 ? 7.889 -8.091 -5.529 1.00 92.12 94 ALA A CA 1
ATOM 672 C C . ALA A 1 94 ? 8.856 -7.543 -4.458 1.00 92.12 94 ALA A C 1
ATOM 674 O O . ALA A 1 94 ? 9.913 -7.000 -4.790 1.00 92.12 94 ALA A O 1
ATOM 675 N N . PRO A 1 95 ? 8.497 -7.656 -3.167 1.00 92.88 95 PRO A N 1
ATOM 676 C CA . PRO A 1 95 ? 9.407 -7.417 -2.050 1.00 92.88 95 PRO A CA 1
ATOM 677 C C . PRO A 1 95 ? 10.760 -8.127 -2.200 1.00 92.88 95 PRO A C 1
ATOM 679 O O . PRO A 1 95 ? 10.793 -9.344 -2.371 1.00 92.88 95 PRO A O 1
ATOM 682 N N . GLY A 1 96 ? 11.856 -7.372 -2.107 1.00 91.12 96 GLY A N 1
ATOM 683 C CA . GLY A 1 96 ? 13.217 -7.919 -2.059 1.00 91.12 96 GLY A CA 1
ATOM 684 C C . GLY A 1 96 ? 13.627 -8.397 -0.658 1.00 91.12 96 GLY A C 1
ATOM 685 O O . GLY A 1 96 ? 12.870 -8.263 0.300 1.00 91.12 96 GLY A O 1
ATOM 686 N N . GLU A 1 97 ? 14.836 -8.945 -0.515 1.00 88.69 97 GLU A N 1
ATOM 687 C CA . GLU A 1 97 ? 15.318 -9.506 0.763 1.00 88.69 97 GLU A CA 1
ATOM 688 C C . GLU A 1 97 ? 15.427 -8.468 1.889 1.00 88.69 97 GLU A C 1
ATOM 690 O O . GLU A 1 97 ? 15.146 -8.781 3.045 1.00 88.69 97 GLU A O 1
ATOM 695 N N . ALA A 1 98 ? 15.798 -7.227 1.562 1.00 92.19 98 ALA A N 1
ATOM 696 C CA . ALA A 1 98 ? 15.895 -6.137 2.534 1.00 92.19 98 ALA A CA 1
ATOM 697 C C . ALA A 1 98 ? 14.540 -5.456 2.799 1.00 92.19 98 ALA A C 1
ATOM 699 O O . ALA A 1 98 ? 14.445 -4.516 3.592 1.00 92.19 98 ALA A O 1
ATOM 700 N N . TYR A 1 99 ? 13.475 -5.897 2.126 1.00 93.00 99 TYR A N 1
ATOM 701 C CA . TYR A 1 99 ? 12.153 -5.318 2.285 1.00 93.00 99 TYR A CA 1
ATOM 702 C C . TYR A 1 99 ? 11.530 -5.714 3.626 1.00 93.00 99 TYR A C 1
ATOM 704 O O . TYR A 1 99 ? 11.308 -6.889 3.915 1.00 93.00 99 TYR A O 1
ATOM 712 N N . TRP A 1 100 ? 11.162 -4.713 4.421 1.00 93.88 100 TRP A N 1
ATOM 713 C CA . TRP A 1 100 ? 10.415 -4.886 5.663 1.00 93.88 100 TRP A CA 1
ATOM 714 C C . TRP A 1 100 ? 9.048 -4.203 5.570 1.00 93.88 100 TRP A C 1
ATOM 716 O O . TRP A 1 100 ? 8.863 -3.202 4.879 1.00 93.88 100 TRP A O 1
ATOM 726 N N . GLN A 1 101 ? 8.068 -4.744 6.292 1.00 94.00 101 GLN A N 1
ATOM 727 C CA . GLN A 1 101 ? 6.736 -4.154 6.438 1.00 94.00 101 GLN A CA 1
ATOM 728 C C . GLN A 1 101 ? 6.399 -4.066 7.912 1.00 94.00 101 GLN A C 1
ATOM 730 O O . GLN A 1 101 ? 6.601 -5.036 8.640 1.00 94.00 101 GLN A O 1
ATOM 735 N N . GLN A 1 102 ? 5.849 -2.941 8.354 1.00 96.00 102 GLN A N 1
ATOM 736 C CA . GLN A 1 102 ? 5.352 -2.838 9.723 1.00 96.00 102 GLN A CA 1
ATOM 737 C C . GLN A 1 102 ? 4.110 -3.693 9.907 1.00 96.00 102 GLN A C 1
ATOM 739 O O . GLN A 1 102 ? 3.307 -3.844 8.986 1.00 96.00 102 GLN A O 1
ATOM 744 N N . ARG A 1 103 ? 3.940 -4.232 11.113 1.00 97.00 103 ARG A N 1
ATOM 745 C CA . ARG A 1 103 ? 2.702 -4.914 11.489 1.00 97.00 103 ARG A CA 1
ATOM 746 C C . ARG A 1 103 ? 1.996 -4.114 12.565 1.00 97.00 103 ARG A C 1
ATOM 748 O O . ARG A 1 103 ? 2.607 -3.740 13.565 1.00 97.00 103 ARG A O 1
ATOM 755 N N . VAL A 1 104 ? 0.704 -3.890 12.357 1.00 97.50 104 VAL A N 1
ATOM 756 C CA . VAL A 1 104 ? -0.163 -3.261 13.346 1.00 97.50 104 VAL A CA 1
ATOM 757 C C . VAL A 1 104 ? -1.335 -4.181 13.614 1.00 97.50 104 VAL A C 1
ATOM 759 O O . VAL A 1 104 ? -2.119 -4.487 12.719 1.00 97.50 104 VAL A O 1
ATOM 762 N N . ASP A 1 105 ? -1.418 -4.629 14.857 1.00 97.88 105 ASP A N 1
ATOM 763 C CA . ASP A 1 105 ? -2.472 -5.502 15.336 1.00 97.88 105 ASP A CA 1
ATOM 764 C C . ASP A 1 105 ? -3.478 -4.663 16.130 1.00 97.88 105 ASP A C 1
ATOM 766 O O . ASP A 1 105 ? -3.120 -3.956 17.078 1.00 97.88 105 ASP A O 1
ATOM 770 N N . TYR A 1 106 ? -4.747 -4.739 15.733 1.00 97.75 106 TYR A N 1
ATOM 771 C CA . TYR A 1 106 ? -5.829 -3.955 16.317 1.00 97.75 106 TYR A CA 1
ATOM 772 C C . TYR A 1 106 ? -6.767 -4.852 17.109 1.00 97.75 106 TYR A C 1
ATOM 774 O O . TYR A 1 106 ? -7.277 -5.853 16.608 1.00 97.75 106 TYR A O 1
ATOM 782 N N . HIS A 1 107 ? -7.041 -4.462 18.347 1.00 97.81 107 HIS A N 1
ATOM 783 C CA . HIS A 1 107 ? -8.058 -5.094 19.167 1.00 97.81 107 HIS A CA 1
ATOM 784 C C . HIS A 1 107 ? -9.069 -4.043 19.618 1.00 97.81 107 HIS A C 1
ATOM 786 O O . HIS A 1 107 ? -8.907 -3.403 20.660 1.00 97.81 107 HIS A O 1
ATOM 792 N N . ILE A 1 108 ? -10.139 -3.907 18.840 1.00 97.19 108 ILE A N 1
ATOM 793 C CA . ILE A 1 108 ? -11.197 -2.920 19.053 1.00 97.19 108 ILE A CA 1
ATOM 794 C C . ILE A 1 108 ? -12.374 -3.595 19.758 1.00 97.19 108 ILE A C 1
ATOM 796 O O . ILE A 1 108 ? -12.869 -4.633 19.321 1.00 97.19 108 ILE A O 1
ATOM 800 N N . ARG A 1 109 ? -12.824 -3.015 20.871 1.00 96.50 109 ARG A N 1
ATOM 801 C CA . ARG A 1 109 ? -14.052 -3.409 21.570 1.00 96.50 109 ARG A CA 1
ATOM 802 C C . ARG A 1 109 ? -14.975 -2.215 21.630 1.00 96.50 109 ARG A C 1
ATOM 804 O O . ARG A 1 109 ? -14.776 -1.319 22.447 1.00 96.50 109 ARG A O 1
ATOM 811 N N . VAL A 1 110 ? -15.985 -2.234 20.778 1.00 95.62 110 VAL A N 1
ATOM 812 C CA . VAL A 1 110 ? -17.002 -1.194 20.707 1.00 95.62 110 VAL A CA 1
ATOM 813 C C . VAL A 1 110 ? -18.363 -1.896 20.714 1.00 95.62 110 VAL A C 1
ATOM 815 O O . VAL A 1 110 ? -18.595 -2.738 19.843 1.00 95.62 110 VAL A O 1
ATOM 818 N N . PRO A 1 111 ? -19.231 -1.641 21.709 1.00 93.00 111 PRO A N 1
ATOM 819 C CA . PRO A 1 111 ? -20.606 -2.117 21.685 1.00 93.00 111 PRO A CA 1
ATOM 820 C C . PRO A 1 111 ? -21.357 -1.404 20.560 1.00 93.00 111 PRO A C 1
ATOM 822 O O . PRO A 1 111 ? -21.141 -0.215 20.342 1.00 93.00 111 PRO A O 1
ATOM 825 N N . LEU A 1 112 ? -22.217 -2.129 19.846 1.00 92.69 112 LEU A N 1
ATOM 826 C CA . LEU A 1 112 ? -23.027 -1.545 18.785 1.00 92.69 112 LEU A CA 1
ATOM 827 C C . LEU A 1 112 ? -24.312 -0.950 19.400 1.00 92.69 112 LEU A C 1
ATOM 829 O O . LEU A 1 112 ? -25.113 -1.708 19.941 1.00 92.69 112 LEU A O 1
ATOM 833 N N . ASP A 1 113 ? -24.481 0.372 19.338 1.00 90.12 113 ASP A N 1
ATOM 834 C CA . ASP A 1 113 ? -25.662 1.135 19.779 1.00 90.12 113 ASP A CA 1
ATOM 835 C C . ASP A 1 113 ? -26.103 2.051 18.620 1.00 90.12 113 ASP A C 1
ATOM 837 O O . ASP A 1 113 ? -25.260 2.525 17.856 1.00 90.12 113 ASP A O 1
ATOM 841 N N . ASP A 1 114 ? -27.405 2.264 18.447 1.00 87.06 114 ASP A N 1
ATOM 842 C CA . ASP A 1 114 ? -27.980 2.898 17.252 1.00 87.06 114 ASP A CA 1
ATOM 843 C C . ASP A 1 114 ? -27.636 4.396 17.145 1.00 87.06 114 ASP A C 1
ATOM 845 O O . ASP A 1 114 ? -27.551 4.927 16.036 1.00 87.06 114 ASP A O 1
ATOM 849 N N . ASP A 1 115 ? -27.363 5.059 18.276 1.00 91.62 115 ASP A N 1
ATOM 850 C CA . ASP A 1 115 ? -27.157 6.514 18.324 1.00 91.62 115 ASP A CA 1
ATOM 851 C C . ASP A 1 115 ? -25.735 6.944 18.737 1.00 91.62 115 ASP A C 1
ATOM 853 O O . ASP A 1 115 ? -25.335 8.084 18.475 1.00 91.62 115 ASP A O 1
ATOM 857 N N . ARG A 1 116 ? -24.941 6.075 19.389 1.00 90.00 116 ARG A N 1
ATOM 858 C CA . ARG A 1 116 ? -23.571 6.420 19.824 1.00 90.00 116 ARG A CA 1
ATOM 859 C C . ARG A 1 116 ? -22.680 5.212 20.116 1.00 90.00 116 ARG A C 1
ATOM 861 O O . ARG A 1 116 ? -22.976 4.410 20.989 1.00 90.00 116 ARG A O 1
ATOM 868 N N . PHE A 1 117 ? -21.483 5.195 19.530 1.00 91.56 117 PHE A N 1
ATOM 869 C CA . PHE A 1 117 ? -20.459 4.185 19.807 1.00 91.56 117 PHE A CA 1
ATOM 870 C C . PHE A 1 117 ? -19.375 4.709 20.757 1.00 91.56 117 PHE A C 1
ATOM 872 O O . PHE A 1 117 ? -18.639 5.635 20.421 1.00 91.56 117 PHE A O 1
ATOM 879 N N . GLU A 1 118 ? -19.234 4.081 21.924 1.00 93.81 118 GLU A N 1
ATOM 880 C CA . GLU A 1 118 ? -18.135 4.333 22.864 1.00 93.81 118 GLU A CA 1
ATOM 881 C C . GLU A 1 118 ? -17.460 3.014 23.227 1.00 93.81 118 GLU A C 1
ATOM 883 O O . GLU A 1 118 ? -18.105 2.073 23.681 1.00 93.81 118 GLU A O 1
ATOM 888 N N . GLY A 1 119 ? -16.146 2.929 23.033 1.00 92.75 119 GLY A N 1
ATOM 889 C CA . GLY A 1 119 ? -15.412 1.695 23.262 1.00 92.75 119 GLY A CA 1
ATOM 890 C C . GLY A 1 119 ? -13.931 1.913 23.510 1.00 92.75 119 GLY A C 1
ATOM 891 O O . GLY A 1 119 ? -13.455 3.035 23.665 1.00 92.75 119 GLY A O 1
ATOM 892 N N . THR A 1 120 ? -13.202 0.806 23.575 1.00 96.44 120 THR A N 1
ATOM 893 C CA . THR A 1 120 ? -11.765 0.795 23.851 1.00 96.44 120 THR A CA 1
ATOM 894 C C . THR A 1 120 ? -11.026 0.071 22.745 1.00 96.44 120 THR A C 1
ATOM 896 O O . THR A 1 120 ? -11.477 -0.953 22.230 1.00 96.44 120 THR A O 1
ATOM 899 N N . GLU A 1 121 ? -9.858 0.589 22.403 1.00 97.19 121 GLU A N 1
ATOM 900 C CA . GLU A 1 121 ? -8.982 0.017 21.398 1.00 97.19 121 GLU A CA 1
ATOM 901 C C . GLU A 1 121 ? -7.605 -0.225 22.005 1.00 97.19 121 GLU A C 1
ATOM 903 O O . GLU A 1 121 ? -7.075 0.597 22.755 1.00 97.19 121 GLU A O 1
ATOM 908 N N . ARG A 1 122 ? -7.021 -1.375 21.675 1.00 97.94 122 ARG A N 1
ATOM 909 C CA . ARG A 1 122 ? -5.598 -1.623 21.867 1.00 97.94 122 ARG A CA 1
ATOM 910 C C . ARG A 1 122 ? -4.948 -1.767 20.503 1.00 97.94 122 ARG A C 1
ATOM 912 O O . ARG A 1 122 ? -5.331 -2.647 19.738 1.00 97.94 122 ARG A O 1
ATOM 919 N N . ILE A 1 123 ? -3.939 -0.938 20.266 1.00 97.38 123 ILE A N 1
ATOM 920 C CA . ILE A 1 123 ? -3.090 -0.989 19.081 1.00 97.38 123 ILE A CA 1
ATOM 921 C C . ILE A 1 123 ? -1.748 -1.573 19.511 1.00 97.38 123 ILE A C 1
ATOM 923 O O . ILE A 1 123 ? -1.108 -1.065 20.433 1.00 97.38 123 ILE A O 1
ATOM 927 N N . THR A 1 124 ? -1.327 -2.659 18.875 1.00 97.50 124 THR A N 1
ATOM 928 C CA . THR A 1 124 ? 0.004 -3.236 19.062 1.00 97.50 124 THR A CA 1
ATOM 929 C C . THR A 1 124 ? 0.805 -3.024 17.790 1.00 97.50 124 THR A C 1
ATOM 931 O O . THR A 1 124 ? 0.537 -3.631 16.758 1.00 97.50 124 THR A O 1
ATOM 934 N N . TYR A 1 125 ? 1.784 -2.128 17.873 1.00 96.19 125 TYR A N 1
ATOM 935 C CA . TYR A 1 125 ? 2.708 -1.842 16.786 1.00 96.19 125 TYR A CA 1
ATOM 936 C C . TYR A 1 125 ? 3.942 -2.736 16.909 1.00 96.19 125 TYR A C 1
ATOM 938 O O . TYR A 1 125 ? 4.631 -2.708 17.929 1.00 96.19 125 TYR A O 1
ATOM 946 N N . THR A 1 126 ? 4.229 -3.515 15.869 1.00 96.31 126 THR A N 1
ATOM 947 C CA . THR A 1 126 ? 5.484 -4.261 15.746 1.00 96.31 126 THR A CA 1
ATOM 948 C C . THR A 1 126 ? 6.384 -3.536 14.754 1.00 96.31 126 THR A C 1
ATOM 950 O O . THR A 1 126 ? 6.065 -3.497 13.564 1.00 96.31 126 THR A O 1
ATOM 953 N N . ASN A 1 127 ? 7.507 -3.001 15.247 1.00 96.00 127 ASN A N 1
ATOM 954 C CA . ASN A 1 127 ? 8.552 -2.460 14.388 1.00 96.00 127 ASN A CA 1
ATOM 955 C C . ASN A 1 127 ? 9.370 -3.601 13.765 1.00 96.00 127 ASN A C 1
ATOM 957 O O . ASN A 1 127 ? 10.118 -4.264 14.479 1.00 96.00 127 ASN A O 1
ATOM 961 N N . ASN A 1 128 ? 9.240 -3.812 12.460 1.00 95.00 128 ASN A N 1
ATOM 962 C CA . ASN A 1 128 ? 10.044 -4.770 11.699 1.00 95.00 128 ASN A CA 1
ATOM 963 C C . ASN A 1 128 ? 11.193 -4.096 10.928 1.00 95.00 128 ASN A C 1
ATOM 965 O O . ASN A 1 128 ? 11.927 -4.782 10.221 1.00 95.00 128 ASN A O 1
ATOM 969 N N . SER A 1 129 ? 11.331 -2.768 11.028 1.00 92.75 129 SER A N 1
ATOM 970 C CA . SER A 1 129 ? 12.465 -2.049 10.446 1.00 92.75 129 SER A CA 1
ATOM 971 C C . SER A 1 129 ? 13.763 -2.415 11.177 1.00 92.75 129 SER A C 1
ATOM 973 O O . SER A 1 129 ? 13.728 -2.621 12.395 1.00 92.75 129 SER A O 1
ATOM 975 N N . PRO A 1 130 ? 14.915 -2.440 10.480 1.00 91.69 130 PRO A N 1
ATOM 976 C CA . PRO A 1 130 ? 16.225 -2.457 11.132 1.00 91.69 130 PRO A CA 1
ATOM 977 C C . PRO A 1 130 ? 16.475 -1.217 12.006 1.00 91.69 130 PRO A C 1
ATOM 979 O O . PRO A 1 130 ? 17.301 -1.267 12.917 1.00 91.69 130 PRO A O 1
ATOM 982 N N . ASP A 1 131 ? 15.753 -0.123 11.763 1.00 92.19 131 ASP A N 1
ATOM 983 C CA . ASP A 1 131 ? 15.903 1.125 12.503 1.00 92.19 131 ASP A CA 1
ATOM 984 C C . ASP A 1 131 ? 15.029 1.149 13.761 1.00 92.19 131 ASP A C 1
ATOM 986 O O . ASP A 1 131 ? 13.846 0.797 13.739 1.00 92.19 131 ASP A O 1
ATOM 990 N N . SER A 1 132 ? 15.592 1.625 14.872 1.00 89.81 132 SER A N 1
ATOM 991 C CA . SER A 1 132 ? 14.860 1.814 16.127 1.00 89.81 132 SER A CA 1
ATOM 992 C C . SER A 1 132 ? 13.945 3.041 16.085 1.00 89.81 132 SER A C 1
ATOM 994 O O . SER A 1 132 ? 14.315 4.077 15.536 1.00 89.81 132 SER A O 1
ATOM 996 N N . LEU A 1 133 ? 12.793 2.960 16.757 1.00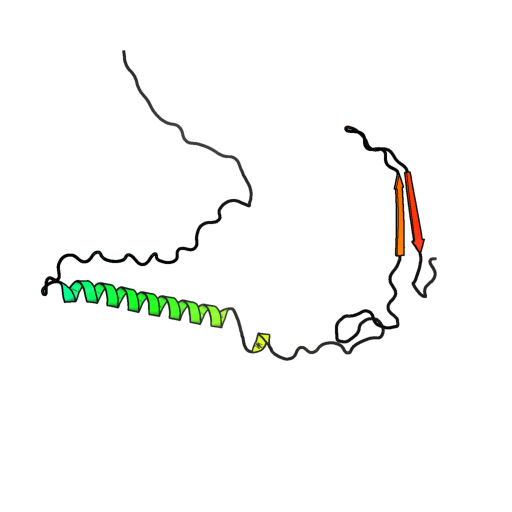 87.75 133 LEU A N 1
ATOM 997 C CA . LEU A 1 133 ? 11.941 4.121 17.033 1.00 87.75 133 LEU A CA 1
ATOM 998 C C . LEU A 1 133 ? 12.634 5.011 18.079 1.00 87.75 133 LEU A C 1
ATOM 1000 O O . LEU A 1 133 ? 12.909 4.535 19.181 1.00 87.75 133 LEU A O 1
ATOM 1004 N N . THR A 1 134 ? 12.922 6.267 17.739 1.00 83.19 134 THR A N 1
ATOM 1005 C CA . THR A 1 134 ? 13.444 7.290 18.668 1.00 83.19 134 THR A CA 1
ATOM 1006 C C . THR A 1 134 ? 12.344 8.186 19.201 1.00 83.19 134 THR A C 1
ATOM 1008 O O . THR A 1 134 ? 11.479 8.564 18.378 1.00 83.19 134 THR A O 1
#

Radius of gyration: 34.6 Å; chains: 1; bounding box: 87×38×87 Å

Sequence (134 aa):
MKGIGAAGMRALHAAGPVALLMLVLSPLAVLPSLAGFSPAGGLAAQEGQREARETAEAAELARRDSLRRIFDPAGAFEPLDLPEPGEFRDAAGAPGEAYWQQRVDYHIRVPLDDDRFEGTERITYTNNSPDSLT

Secondary structure (DSSP, 8-state):
----------------S----------------S----TTSHHHHHHHHHHHHHHHHHHHHHHHHHHHHH--TTGGGSPP-PPPP-SSB-TTS-B-TT----EEEEEEE----SS----EEEEEEE--SSSPP-

Foldseek 3Di:
DDDDDDDDDDDDDDDDDDDDPDDDPPPPPPDDDDDDDDPPCPPVVVVVVVVVVVVVVVVVVVVVVVCVVPDDPVVVPPDDPDDAADQQAHPVRDGHPLHDDKDKDKDWDWDDDPPDIDTDMDIDIDDPHPDDDD